Protein AF-A0A194QAW7-F1 (afdb_monomer_lite)

Organism: Papilio xuthus (NCBI:txid66420)

Secondary structure (DSSP, 8-state):
----PPP---HHHHHHTTSS--S-HHHHHHHHHHHHHHHHHHHHHHHHHHHHHHGGG-TTTSPPPTTT-TTSS-------

Foldseek 3Di:
DDDDDDDDDDPVVVVVVPPDPPPPVVVVVVVVVVVVVCVVVVVVVVVVVVCVVCVVVDCVNVPDPLVPPPPSDPDPDDDD

Structure (mmCIF, N/CA/C/O backbone):
data_AF-A0A194QAW7-F1
#
_entry.id   AF-A0A194QAW7-F1
#
loop_
_atom_site.group_PDB
_atom_site.id
_atom_site.type_symbol
_atom_site.label_atom_id
_atom_site.label_alt_id
_atom_site.label_comp_id
_atom_site.label_asym_id
_atom_site.label_entity_id
_atom_site.label_seq_id
_atom_site.pdbx_PDB_ins_code
_atom_site.Cartn_x
_atom_site.Cartn_y
_atom_site.Cartn_z
_atom_site.occupancy
_atom_site.B_iso_or_equiv
_atom_site.auth_seq_id
_atom_site.auth_comp_id
_atom_site.auth_asym_id
_atom_site.auth_atom_id
_atom_site.pdbx_PDB_model_num
ATOM 1 N N . MET A 1 1 ? 18.525 -35.830 -31.094 1.00 41.00 1 MET A N 1
ATOM 2 C CA . MET A 1 1 ? 19.156 -34.501 -30.956 1.00 41.00 1 MET A CA 1
ATOM 3 C C . MET A 1 1 ? 18.336 -33.527 -31.786 1.00 41.00 1 MET A C 1
ATOM 5 O O . MET A 1 1 ? 18.300 -33.673 -32.998 1.00 41.00 1 MET A O 1
ATOM 9 N N . GLY A 1 2 ? 17.547 -32.672 -31.132 1.00 38.53 2 GLY A N 1
ATOM 10 C CA . GLY A 1 2 ? 16.569 -31.806 -31.793 1.00 38.53 2 GLY A CA 1
ATOM 11 C C . GLY A 1 2 ? 17.225 -30.563 -32.387 1.00 38.53 2 GLY A C 1
ATOM 12 O O . GLY A 1 2 ? 17.875 -29.808 -31.671 1.00 38.53 2 GLY A O 1
ATOM 13 N N . ASN A 1 3 ? 17.043 -30.354 -33.689 1.00 44.44 3 ASN A N 1
ATOM 14 C CA . ASN A 1 3 ? 17.426 -29.121 -34.364 1.00 44.44 3 ASN A CA 1
ATOM 15 C C . ASN A 1 3 ? 16.413 -28.027 -33.998 1.00 44.44 3 ASN A C 1
ATOM 17 O O . ASN A 1 3 ? 15.261 -28.093 -34.424 1.00 44.44 3 ASN A O 1
ATOM 21 N N . LEU A 1 4 ? 16.831 -27.025 -33.218 1.00 45.06 4 LEU A N 1
ATOM 22 C CA . LEU A 1 4 ? 16.057 -25.794 -33.062 1.00 45.06 4 LEU A CA 1
ATOM 23 C C . LEU A 1 4 ? 16.070 -25.036 -34.396 1.00 45.06 4 LEU A C 1
ATOM 25 O O . LEU A 1 4 ? 17.073 -24.439 -34.790 1.00 45.06 4 LEU A O 1
ATOM 29 N N . SER A 1 5 ? 14.940 -25.066 -35.094 1.00 48.88 5 SER A N 1
ATOM 30 C CA . SER A 1 5 ? 14.647 -24.194 -36.226 1.00 48.88 5 SER A CA 1
ATOM 31 C C . SER A 1 5 ? 14.715 -22.730 -35.782 1.00 48.88 5 SER A C 1
ATOM 33 O O . SER A 1 5 ? 13.984 -22.317 -34.881 1.00 48.88 5 SER A O 1
ATOM 35 N N . LYS A 1 6 ? 15.600 -21.951 -36.413 1.00 52.28 6 LYS A N 1
ATOM 36 C CA . LYS A 1 6 ? 15.720 -20.497 -36.218 1.00 52.28 6 LYS A CA 1
ATOM 37 C C . LYS A 1 6 ? 14.364 -19.813 -36.470 1.00 52.28 6 LYS A C 1
ATOM 39 O O . LYS A 1 6 ? 13.677 -20.205 -37.415 1.00 52.28 6 LYS A O 1
ATOM 44 N N . PRO A 1 7 ? 13.982 -18.789 -35.686 1.00 46.28 7 PRO A N 1
ATOM 45 C CA . PRO A 1 7 ? 12.738 -18.071 -35.921 1.00 46.28 7 PRO A CA 1
ATOM 46 C C . PRO A 1 7 ? 12.811 -17.328 -37.260 1.00 46.28 7 PRO A C 1
ATOM 48 O O . PRO A 1 7 ? 13.755 -16.586 -37.534 1.00 46.28 7 PRO A O 1
ATOM 51 N N . MET A 1 8 ? 11.804 -17.564 -38.098 1.00 44.72 8 MET A N 1
ATOM 52 C CA . MET A 1 8 ? 11.576 -16.870 -39.359 1.00 44.72 8 MET A CA 1
ATOM 53 C C . MET A 1 8 ? 11.279 -15.395 -39.043 1.00 44.72 8 MET A C 1
ATOM 55 O O . MET A 1 8 ? 10.194 -15.065 -38.567 1.00 44.72 8 MET A O 1
ATOM 59 N N . LEU A 1 9 ? 12.254 -14.503 -39.245 1.00 48.69 9 LEU A N 1
ATOM 60 C CA . LEU A 1 9 ? 11.994 -13.064 -39.206 1.00 48.69 9 LEU A CA 1
ATOM 61 C C . LEU A 1 9 ? 11.112 -12.707 -40.410 1.00 48.69 9 LEU A C 1
ATOM 63 O O . LEU A 1 9 ? 11.516 -12.889 -41.557 1.00 48.69 9 LEU A O 1
ATOM 67 N N . TYR A 1 10 ? 9.905 -12.213 -40.143 1.00 42.56 10 TYR A N 1
ATOM 68 C CA . TYR A 1 10 ? 8.956 -11.794 -41.171 1.00 42.56 10 TYR A CA 1
ATOM 69 C C . TYR A 1 10 ? 9.552 -10.676 -42.058 1.00 42.56 10 TYR A C 1
ATOM 71 O O . TYR A 1 10 ? 10.103 -9.706 -41.527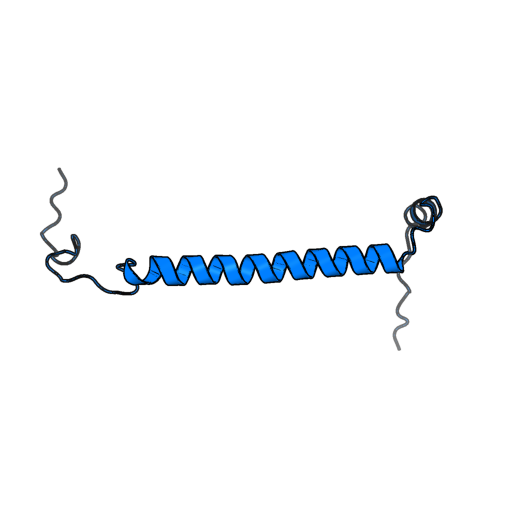 1.00 42.56 10 TYR A O 1
ATOM 79 N N . PRO A 1 11 ? 9.408 -10.754 -43.395 1.00 50.50 11 PRO A N 1
ATOM 80 C CA . PRO A 1 11 ? 10.084 -9.859 -44.345 1.00 50.50 11 PRO A CA 1
ATOM 81 C C . PRO A 1 11 ? 9.612 -8.392 -44.320 1.00 50.50 11 PRO A C 1
ATOM 83 O O . PRO A 1 11 ? 10.239 -7.541 -44.940 1.00 50.50 11 PRO A O 1
ATOM 86 N N . LEU A 1 12 ? 8.540 -8.069 -43.587 1.00 45.72 12 LEU A N 1
ATOM 87 C CA . LEU A 1 12 ? 8.063 -6.691 -43.389 1.00 45.72 12 LEU A CA 1
ATOM 88 C C . LEU A 1 12 ? 8.758 -5.953 -42.230 1.00 45.72 12 LEU A C 1
ATOM 90 O O . LEU A 1 12 ? 8.722 -4.727 -42.178 1.00 45.72 12 LEU A O 1
ATOM 94 N N . GLY A 1 13 ? 9.401 -6.674 -41.304 1.00 45.00 13 GLY A N 1
ATOM 95 C CA . GLY A 1 13 ? 10.115 -6.061 -40.175 1.00 45.00 13 GLY A CA 1
ATOM 96 C C . GLY A 1 13 ? 11.525 -5.581 -40.532 1.00 45.00 13 GLY A C 1
ATOM 97 O O . GLY A 1 13 ? 12.042 -4.650 -39.921 1.00 45.00 13 GLY A O 1
ATOM 98 N N . THR A 1 14 ? 12.149 -6.194 -41.539 1.00 51.69 14 THR A N 1
ATOM 99 C CA . THR A 1 14 ? 13.523 -5.891 -41.967 1.00 51.69 14 THR A CA 1
ATOM 100 C C . THR A 1 14 ? 13.604 -4.655 -42.857 1.00 51.69 14 THR A C 1
ATOM 102 O O . THR A 1 14 ? 14.583 -3.922 -42.790 1.00 51.69 14 THR A O 1
ATOM 105 N N . THR A 1 15 ? 12.573 -4.376 -43.653 1.00 49.06 15 THR A N 1
ATOM 106 C CA . THR A 1 15 ? 12.522 -3.206 -44.543 1.00 49.06 15 THR A CA 1
ATOM 107 C C . THR A 1 15 ? 12.224 -1.904 -43.801 1.00 49.06 15 THR A C 1
ATOM 109 O O . THR A 1 15 ? 12.815 -0.884 -44.139 1.00 49.06 15 THR A O 1
ATOM 112 N N . LEU A 1 16 ? 11.413 -1.929 -42.736 1.00 48.66 16 LEU A N 1
ATOM 113 C CA . LEU A 1 16 ? 11.148 -0.749 -41.894 1.00 48.66 16 LEU A CA 1
ATOM 114 C C . LEU A 1 16 ? 12.364 -0.308 -41.060 1.00 48.66 16 LEU A C 1
ATOM 116 O O . LEU A 1 16 ? 12.491 0.871 -40.741 1.00 48.66 16 LEU A O 1
ATOM 120 N N . PHE A 1 17 ? 13.286 -1.228 -40.759 1.00 51.03 17 PHE A N 1
ATOM 121 C CA . PHE A 1 17 ? 14.522 -0.935 -40.024 1.00 51.03 17 PHE A CA 1
ATOM 122 C C . PHE A 1 17 ? 15.596 -0.229 -40.869 1.00 51.03 17 PHE A C 1
ATOM 124 O O . PHE A 1 17 ? 16.518 0.356 -40.305 1.00 51.03 17 PHE A O 1
ATOM 131 N N . ASN A 1 18 ? 15.489 -0.281 -42.202 1.00 53.91 18 ASN A N 1
ATOM 132 C CA . ASN A 1 18 ? 16.534 0.183 -43.125 1.00 53.91 18 ASN A CA 1
ATOM 133 C C . ASN A 1 18 ? 16.312 1.608 -43.664 1.00 53.91 18 ASN A C 1
ATOM 135 O O . ASN A 1 18 ? 17.171 2.129 -44.368 1.00 53.91 18 ASN A O 1
ATOM 139 N N . THR A 1 19 ? 15.180 2.241 -43.350 1.00 55.47 19 THR A N 1
ATOM 140 C CA . THR A 1 19 ? 14.819 3.598 -43.820 1.00 55.47 19 THR A CA 1
ATOM 141 C C . THR A 1 19 ? 14.787 4.654 -42.718 1.00 55.47 19 THR A C 1
ATOM 143 O O . THR A 1 19 ? 14.503 5.817 -42.993 1.00 55.47 19 THR A O 1
ATOM 146 N N . ILE A 1 20 ? 15.086 4.280 -41.475 1.00 52.59 20 ILE A N 1
ATOM 147 C CA . ILE A 1 20 ? 15.290 5.251 -40.399 1.00 52.59 20 ILE A CA 1
ATOM 148 C C . ILE A 1 20 ? 16.739 5.732 -40.546 1.00 52.59 20 ILE A C 1
ATOM 150 O O . ILE A 1 20 ? 17.628 4.876 -40.552 1.00 52.59 20 ILE A O 1
ATOM 154 N N . PRO A 1 21 ? 17.012 7.046 -40.703 1.00 54.41 21 PRO A N 1
ATOM 155 C CA . PRO A 1 21 ? 18.385 7.533 -40.652 1.00 54.41 21 PRO A CA 1
ATOM 156 C C . PRO A 1 21 ? 19.011 6.993 -39.372 1.00 54.41 21 PRO A C 1
ATOM 158 O O . PRO A 1 21 ? 18.342 6.949 -38.341 1.00 54.41 21 PRO A O 1
ATOM 161 N N . GLU A 1 22 ? 20.253 6.535 -39.460 1.00 56.62 22 GLU A N 1
ATOM 162 C CA . GLU A 1 22 ? 21.040 5.975 -38.365 1.00 56.62 22 GLU A CA 1
ATOM 163 C C . GLU A 1 22 ? 21.316 7.050 -37.294 1.00 56.62 22 GLU A C 1
ATOM 165 O O . GLU A 1 22 ? 22.448 7.423 -37.018 1.00 56.62 22 GLU A O 1
ATOM 170 N N . VAL A 1 23 ? 20.269 7.598 -36.673 1.00 57.84 23 VAL A N 1
ATOM 171 C CA . VAL A 1 23 ? 20.347 8.077 -35.303 1.00 57.84 23 VAL A CA 1
ATOM 172 C C . VAL A 1 23 ? 20.723 6.827 -34.538 1.00 57.84 23 VAL A C 1
ATOM 174 O O . VAL A 1 23 ? 19.881 5.947 -34.349 1.00 57.84 23 VAL A O 1
ATOM 177 N N . ASP A 1 24 ? 22.026 6.735 -34.277 1.00 69.81 24 ASP A N 1
ATOM 178 C CA . ASP A 1 24 ? 22.760 5.572 -33.809 1.00 69.81 24 ASP A CA 1
ATOM 179 C C . ASP A 1 24 ? 21.854 4.679 -32.957 1.00 69.81 24 ASP A C 1
ATOM 181 O O . ASP A 1 24 ? 21.266 5.134 -31.972 1.00 69.81 24 ASP A O 1
ATOM 185 N N . LYS A 1 25 ? 21.676 3.417 -33.359 1.00 75.62 25 LYS A N 1
ATOM 186 C CA . LYS A 1 25 ? 20.813 2.463 -32.641 1.00 75.62 25 LYS A CA 1
ATOM 187 C C . LYS A 1 25 ? 21.176 2.422 -31.153 1.00 75.62 25 LYS A C 1
ATOM 189 O O . LYS A 1 25 ? 20.295 2.260 -30.312 1.00 75.62 25 LYS A O 1
ATOM 194 N N . LEU A 1 26 ? 22.450 2.663 -30.828 1.00 80.31 26 LEU A N 1
ATOM 195 C CA . LEU A 1 26 ? 22.948 2.846 -29.470 1.00 80.31 26 LEU A CA 1
ATOM 196 C C . LEU A 1 26 ? 22.300 4.039 -28.750 1.00 80.31 26 LEU A C 1
ATOM 198 O O . LEU A 1 26 ? 21.901 3.916 -27.598 1.00 80.31 26 LEU A O 1
ATOM 202 N N . THR A 1 27 ? 22.132 5.174 -29.426 1.00 83.06 27 THR A N 1
ATOM 203 C CA . THR A 1 27 ? 21.448 6.364 -28.897 1.00 83.06 27 THR A CA 1
ATOM 204 C C . THR A 1 27 ? 19.975 6.077 -28.610 1.00 83.06 27 THR A C 1
ATOM 206 O O . THR A 1 27 ? 19.472 6.462 -27.555 1.00 83.06 27 THR A O 1
ATOM 209 N N . GLN A 1 28 ? 19.288 5.344 -29.491 1.00 82.19 28 GLN A N 1
ATOM 210 C CA . GLN A 1 28 ? 17.901 4.931 -29.247 1.00 82.19 28 GLN A CA 1
ATOM 211 C C . GLN A 1 28 ? 17.793 3.953 -28.069 1.00 82.19 28 GLN A C 1
ATOM 213 O O . GLN A 1 28 ? 16.946 4.137 -27.194 1.00 82.19 28 GLN A O 1
ATOM 218 N N . CYS A 1 29 ? 18.676 2.952 -27.997 1.00 83.69 29 CYS A N 1
ATOM 219 C CA . CYS A 1 29 ? 18.737 2.025 -26.867 1.00 83.69 29 CYS A CA 1
ATOM 220 C C . CYS A 1 29 ? 19.012 2.756 -25.547 1.00 83.69 29 CYS A C 1
ATOM 222 O O . CYS A 1 29 ? 18.307 2.521 -24.567 1.00 83.69 29 CYS A O 1
ATOM 224 N N . ASN A 1 30 ? 19.972 3.682 -25.527 1.00 87.12 30 ASN A N 1
ATOM 225 C CA . ASN A 1 30 ? 20.313 4.462 -24.339 1.00 87.12 30 ASN A CA 1
ATOM 226 C C . ASN A 1 30 ? 19.149 5.352 -23.893 1.00 87.12 30 ASN A C 1
ATOM 228 O O . ASN A 1 30 ? 18.831 5.387 -22.708 1.00 87.12 30 ASN A O 1
ATOM 232 N N . TYR A 1 31 ? 18.460 6.010 -24.827 1.00 86.38 31 TYR A N 1
ATOM 233 C CA . TYR A 1 31 ? 17.273 6.808 -24.520 1.00 86.38 31 TYR A CA 1
ATOM 234 C C . TYR A 1 31 ? 16.169 5.968 -23.864 1.00 86.38 31 TYR A C 1
ATOM 236 O O . TYR A 1 31 ? 15.646 6.336 -22.811 1.00 86.38 31 TYR A O 1
ATOM 244 N N . LEU A 1 32 ? 15.850 4.806 -24.441 1.00 87.12 32 LEU A N 1
ATOM 245 C CA . LEU A 1 32 ? 14.843 3.897 -23.887 1.00 87.12 32 LEU A CA 1
ATOM 246 C C . LEU A 1 32 ? 15.254 3.359 -22.507 1.00 87.12 32 LEU A C 1
ATOM 248 O O . LEU A 1 32 ? 14.414 3.276 -21.610 1.00 87.12 32 LEU A O 1
ATOM 252 N N . GLN A 1 33 ? 16.541 3.056 -22.311 1.00 87.00 33 GLN A N 1
ATOM 253 C CA . GLN A 1 33 ? 17.097 2.640 -21.021 1.00 87.00 33 GLN A CA 1
ATOM 254 C C . GLN A 1 33 ? 16.918 3.738 -19.962 1.00 87.00 33 GLN A C 1
ATOM 256 O O . GLN A 1 33 ? 16.457 3.461 -18.853 1.00 87.00 33 GLN A O 1
ATOM 261 N N . THR A 1 34 ? 17.236 4.990 -20.305 1.00 84.75 34 THR A N 1
ATOM 262 C CA . THR A 1 34 ? 17.069 6.148 -19.418 1.00 84.75 34 THR A CA 1
ATOM 263 C C . THR A 1 34 ? 15.602 6.385 -19.075 1.00 84.75 34 THR A C 1
ATOM 265 O O . THR A 1 34 ? 15.283 6.577 -17.903 1.00 84.75 34 THR A O 1
ATOM 268 N N . LEU A 1 35 ? 14.691 6.316 -20.051 1.00 84.56 35 LEU A N 1
ATOM 269 C CA . LEU A 1 35 ? 13.254 6.454 -19.802 1.00 84.56 35 LEU A CA 1
ATOM 270 C C . LEU A 1 35 ? 12.721 5.370 -18.860 1.00 84.56 35 LEU A C 1
ATOM 272 O O . LEU A 1 35 ? 11.947 5.673 -17.951 1.00 84.56 35 LEU A O 1
ATOM 276 N N . LEU A 1 36 ? 13.135 4.116 -19.057 1.00 87.81 36 LEU A N 1
ATOM 277 C CA . LEU A 1 36 ? 12.732 3.006 -18.194 1.00 87.81 36 LEU A CA 1
ATOM 278 C C . LEU A 1 36 ? 13.248 3.201 -16.765 1.00 87.81 36 LEU A C 1
ATOM 280 O O . LEU A 1 36 ? 12.496 3.021 -15.807 1.00 87.81 36 LEU A O 1
ATOM 284 N N . HIS A 1 37 ? 14.511 3.607 -16.625 1.00 83.44 37 HIS A N 1
ATOM 285 C CA . HIS A 1 37 ? 15.116 3.877 -15.326 1.00 83.44 37 HIS A CA 1
ATOM 286 C C . HIS A 1 37 ? 14.399 5.020 -14.599 1.00 83.44 37 HIS A C 1
ATOM 288 O O . HIS A 1 37 ? 13.989 4.848 -13.454 1.00 83.44 37 HIS A O 1
ATOM 294 N N . LEU A 1 38 ? 14.159 6.144 -15.283 1.00 82.06 38 LEU A N 1
ATOM 295 C CA . LEU A 1 38 ? 13.403 7.274 -14.738 1.00 82.06 38 LEU A CA 1
ATOM 296 C C . LEU A 1 38 ? 12.001 6.851 -14.298 1.00 82.06 38 LEU A C 1
ATOM 298 O O . LEU A 1 38 ? 11.588 7.172 -13.189 1.00 82.06 38 LEU A O 1
ATOM 302 N N . LYS A 1 39 ? 11.283 6.081 -15.123 1.00 83.94 39 LYS A N 1
ATOM 303 C CA . LYS A 1 39 ? 9.934 5.606 -14.794 1.00 83.94 39 LYS A CA 1
ATOM 304 C C . LYS A 1 39 ? 9.920 4.737 -13.536 1.00 83.94 39 LYS A C 1
ATOM 306 O O . LYS A 1 39 ? 9.063 4.930 -12.678 1.00 83.94 39 LYS A O 1
ATOM 311 N N . HIS A 1 40 ? 10.858 3.798 -13.411 1.00 77.19 40 HIS A N 1
ATOM 312 C CA . HIS A 1 40 ? 10.945 2.947 -12.225 1.00 77.19 40 HIS A CA 1
ATOM 313 C C . HIS A 1 40 ? 11.307 3.743 -10.975 1.00 77.19 40 HIS A C 1
ATOM 315 O O . HIS A 1 40 ? 10.599 3.630 -9.974 1.00 77.19 40 HIS A O 1
ATOM 321 N N . VAL A 1 41 ? 12.350 4.577 -11.046 1.00 75.94 41 VAL A N 1
ATOM 322 C CA . VAL A 1 41 ? 12.814 5.376 -9.905 1.00 75.94 41 VAL A CA 1
ATOM 323 C C . VAL A 1 41 ? 11.693 6.284 -9.413 1.00 75.94 41 VAL A C 1
ATOM 325 O O . VAL A 1 41 ? 11.296 6.148 -8.259 1.00 75.94 41 VAL A O 1
ATOM 328 N N . LEU A 1 42 ? 11.105 7.089 -10.304 1.00 76.25 42 LEU A N 1
ATOM 329 C CA . LEU A 1 42 ? 10.023 8.015 -9.961 1.00 76.25 42 LEU A CA 1
ATOM 330 C C . LEU A 1 42 ? 8.807 7.288 -9.381 1.00 76.25 42 LEU A C 1
ATOM 332 O O . LEU A 1 42 ? 8.249 7.736 -8.388 1.00 76.25 42 LEU A O 1
ATOM 336 N N . SER A 1 43 ? 8.406 6.145 -9.951 1.00 84.00 43 SER A N 1
ATOM 337 C CA . SER A 1 43 ? 7.255 5.402 -9.421 1.00 84.00 43 SER A CA 1
ATOM 338 C C . SER A 1 43 ? 7.503 4.864 -8.010 1.00 84.00 43 SER A C 1
ATOM 340 O O . SER A 1 43 ? 6.615 4.917 -7.169 1.00 84.00 43 SER A O 1
ATOM 342 N N . SER A 1 44 ? 8.712 4.373 -7.726 1.00 81.44 44 SER A N 1
ATOM 343 C CA . SER A 1 44 ? 9.022 3.756 -6.436 1.00 81.44 44 SER A CA 1
ATOM 344 C C . SER A 1 44 ? 9.191 4.777 -5.312 1.00 81.44 44 SER A C 1
ATOM 346 O O . SER A 1 44 ? 8.749 4.518 -4.194 1.00 81.44 44 SER A O 1
ATOM 348 N N . THR A 1 45 ? 9.790 5.935 -5.602 1.00 87.56 45 THR A N 1
ATOM 349 C CA . THR A 1 45 ? 9.960 7.014 -4.624 1.00 87.56 45 THR A CA 1
ATOM 350 C C . THR A 1 45 ? 8.633 7.695 -4.330 1.00 87.56 45 THR A C 1
ATOM 352 O O . THR A 1 45 ? 8.266 7.789 -3.166 1.00 87.56 45 THR A O 1
ATOM 355 N N . LEU A 1 46 ? 7.855 8.047 -5.360 1.00 90.44 46 LEU A N 1
ATOM 356 C CA . LEU A 1 46 ? 6.557 8.706 -5.172 1.00 90.44 46 LEU A CA 1
ATOM 357 C C . LEU A 1 46 ? 5.569 7.826 -4.401 1.00 90.44 46 LEU A C 1
ATOM 359 O O . LEU A 1 46 ? 4.863 8.307 -3.520 1.00 90.44 46 LEU A O 1
ATOM 363 N N . MET A 1 47 ? 5.531 6.525 -4.704 1.00 91.44 47 MET A N 1
ATOM 364 C CA . MET A 1 47 ? 4.667 5.594 -3.974 1.00 91.44 47 MET A CA 1
ATOM 365 C C . MET A 1 47 ? 5.110 5.442 -2.517 1.00 91.44 47 MET A C 1
ATOM 367 O O . MET A 1 47 ? 4.260 5.335 -1.638 1.00 91.44 47 MET A O 1
ATOM 371 N N . ARG A 1 48 ? 6.422 5.443 -2.247 1.00 92.44 48 ARG A N 1
ATOM 372 C CA . ARG A 1 48 ? 6.948 5.374 -0.880 1.00 92.44 48 ARG A CA 1
ATOM 373 C C . ARG A 1 48 ? 6.589 6.621 -0.078 1.00 92.44 48 ARG A C 1
ATOM 375 O O . ARG A 1 48 ? 6.036 6.482 1.004 1.00 92.44 48 ARG A O 1
ATOM 382 N N . GLU A 1 49 ? 6.866 7.801 -0.622 1.00 94.19 49 GLU A N 1
ATOM 383 C CA . GLU A 1 49 ? 6.583 9.086 0.028 1.00 94.19 49 GLU A CA 1
ATOM 384 C C . GLU A 1 49 ? 5.093 9.2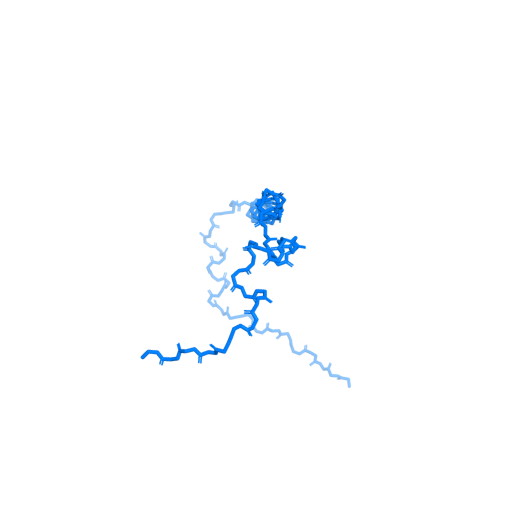13 0.360 1.00 94.19 49 GLU A C 1
ATOM 386 O O . GLU A 1 49 ? 4.732 9.498 1.499 1.00 94.19 49 GLU A O 1
ATOM 391 N N . TYR A 1 50 ? 4.218 8.882 -0.595 1.00 93.31 50 TYR A N 1
ATOM 392 C CA . TYR A 1 50 ? 2.775 8.900 -0.368 1.00 93.31 50 TYR A CA 1
ATOM 393 C C . TYR A 1 50 ? 2.349 7.969 0.775 1.00 93.31 50 TYR A C 1
ATOM 395 O O . TYR A 1 50 ? 1.527 8.348 1.610 1.00 93.31 50 TYR A O 1
ATOM 403 N N . VAL A 1 51 ? 2.896 6.751 0.832 1.00 93.19 51 VAL A N 1
ATOM 404 C CA . VAL A 1 51 ? 2.577 5.809 1.913 1.00 93.19 51 VAL A CA 1
ATOM 405 C C . VAL A 1 51 ? 3.070 6.340 3.258 1.00 93.19 51 VAL A C 1
ATOM 407 O O . VAL A 1 51 ? 2.292 6.355 4.204 1.00 93.19 51 VAL A O 1
ATOM 410 N N . GLU A 1 52 ? 4.307 6.830 3.352 1.00 93.94 52 GLU A N 1
ATOM 411 C CA . GLU A 1 52 ? 4.884 7.356 4.602 1.00 93.94 52 GLU A CA 1
ATOM 412 C C . GLU A 1 52 ? 4.119 8.575 5.153 1.00 93.94 52 GLU A C 1
ATOM 414 O O . GLU A 1 52 ? 3.995 8.747 6.369 1.00 93.94 52 GLU A O 1
ATOM 419 N N . GLU A 1 53 ? 3.572 9.419 4.276 1.00 94.31 53 GLU A N 1
ATOM 420 C CA . GLU A 1 53 ? 2.751 10.567 4.672 1.00 94.31 53 GLU A CA 1
ATOM 421 C C . GLU A 1 53 ? 1.370 10.161 5.201 1.00 94.31 53 GLU A C 1
ATOM 423 O O . GLU A 1 53 ? 0.849 10.793 6.125 1.00 94.31 53 GLU A O 1
ATOM 428 N N . ASN A 1 54 ? 0.770 9.114 4.631 1.00 94.31 54 ASN A N 1
ATOM 429 C CA . ASN A 1 54 ? -0.618 8.738 4.905 1.00 94.31 54 ASN A CA 1
ATOM 430 C C . ASN A 1 54 ? -0.760 7.598 5.926 1.00 94.31 54 ASN A C 1
ATOM 432 O O . ASN A 1 54 ? -1.804 7.506 6.569 1.00 94.31 54 ASN A O 1
ATOM 436 N N . GLU A 1 55 ? 0.280 6.785 6.134 1.00 94.56 55 GLU A N 1
ATOM 437 C CA . GLU A 1 55 ? 0.292 5.637 7.056 1.00 94.56 55 GLU A CA 1
ATOM 438 C C . GLU A 1 55 ? -0.163 6.023 8.468 1.00 94.56 55 GLU A C 1
ATOM 440 O O . GLU A 1 55 ? -1.023 5.362 9.042 1.00 94.56 55 GLU A O 1
ATOM 445 N N . LYS A 1 56 ? 0.317 7.159 8.987 1.00 90.31 56 LYS A N 1
ATOM 446 C CA . LYS A 1 56 ? -0.010 7.653 10.339 1.00 90.31 56 LYS A CA 1
ATOM 447 C C . LYS A 1 56 ? -1.506 7.870 10.572 1.00 90.31 56 LYS A C 1
ATOM 449 O O . LYS A 1 56 ? -1.956 7.842 11.715 1.00 90.31 56 LYS A O 1
ATOM 454 N N . ASN A 1 57 ? -2.256 8.118 9.500 1.00 89.38 57 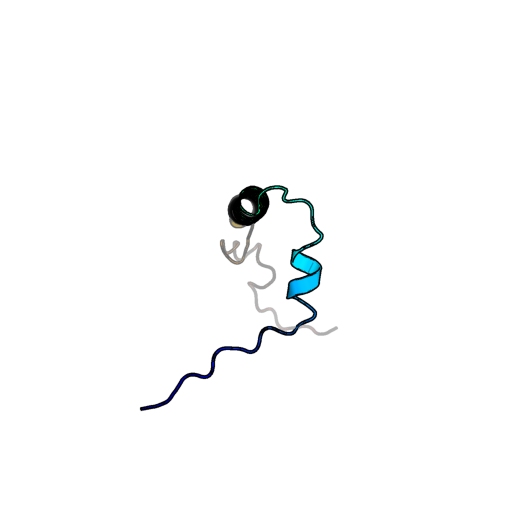ASN A N 1
ATOM 455 C CA . ASN A 1 57 ? -3.694 8.364 9.532 1.00 89.38 57 ASN A CA 1
ATOM 456 C C . ASN A 1 57 ? -4.509 7.138 9.102 1.00 89.38 57 ASN A C 1
ATOM 458 O O . ASN A 1 57 ? -5.736 7.221 9.070 1.00 89.38 57 ASN A O 1
ATOM 462 N N . ASP A 1 58 ? -3.862 6.024 8.751 1.00 92.50 58 ASP A N 1
ATOM 463 C CA . ASP A 1 58 ? -4.536 4.804 8.327 1.00 92.50 58 ASP A CA 1
ATOM 464 C C . ASP A 1 58 ? -5.061 4.040 9.561 1.00 92.50 58 ASP A C 1
ATOM 466 O O . ASP A 1 58 ? -4.271 3.494 10.337 1.00 92.50 58 ASP A O 1
ATOM 470 N N . PRO A 1 59 ? -6.391 3.956 9.761 1.00 89.12 59 PRO A N 1
ATOM 471 C CA . PRO A 1 59 ? -6.979 3.296 10.923 1.00 89.12 59 PRO A CA 1
ATOM 472 C C . PRO A 1 59 ? -6.835 1.764 10.900 1.00 89.12 59 PRO A C 1
ATOM 474 O O . PRO A 1 59 ? -7.124 1.108 11.903 1.00 89.12 59 PRO A O 1
ATOM 477 N N . LEU A 1 60 ? -6.443 1.170 9.768 1.00 90.06 60 LEU A N 1
ATOM 478 C CA . LEU A 1 60 ? -6.176 -0.264 9.636 1.00 90.06 60 LEU A CA 1
ATOM 479 C C . LEU A 1 60 ? -4.731 -0.607 9.997 1.00 90.06 60 LEU A C 1
ATOM 481 O O . LEU A 1 60 ? -4.480 -1.708 10.486 1.00 90.06 60 LEU A O 1
ATOM 485 N N . ILE A 1 61 ? -3.801 0.324 9.785 1.00 91.69 61 ILE A N 1
ATOM 486 C CA . ILE A 1 61 ? -2.406 0.189 10.221 1.00 91.69 61 ILE A CA 1
ATOM 487 C C . ILE A 1 61 ? -2.283 0.598 11.693 1.00 91.69 61 ILE A C 1
ATOM 489 O O . ILE A 1 61 ? -1.721 -0.139 12.507 1.00 91.69 61 ILE A O 1
ATOM 493 N N . HIS A 1 62 ? -2.872 1.735 12.061 1.00 89.31 62 HIS A N 1
ATOM 494 C CA . HIS A 1 62 ? -2.926 2.236 13.427 1.00 89.31 62 HIS A CA 1
ATOM 495 C C . HIS A 1 62 ? -4.359 2.196 13.940 1.00 89.31 62 HIS A C 1
ATOM 497 O O . HIS A 1 62 ? -5.137 3.132 13.759 1.00 89.31 62 HIS A O 1
ATOM 503 N N . ALA A 1 63 ? -4.697 1.090 14.604 1.00 87.81 63 ALA A N 1
ATOM 504 C CA . ALA A 1 63 ? -6.029 0.877 15.149 1.00 87.81 63 ALA A CA 1
ATOM 505 C C . ALA A 1 63 ? -6.467 2.073 16.021 1.00 87.81 63 ALA A C 1
ATOM 507 O O . ALA A 1 63 ? -5.816 2.363 17.031 1.00 87.81 63 ALA A O 1
ATOM 508 N N . PRO A 1 64 ? -7.569 2.760 15.671 1.00 86.12 64 PRO A N 1
ATOM 509 C CA . PRO A 1 64 ? -8.066 3.872 16.462 1.00 86.12 64 PRO A CA 1
ATOM 510 C C . PRO A 1 64 ? -8.669 3.367 17.775 1.00 86.12 64 PRO A C 1
ATOM 512 O O . PRO A 1 64 ? -9.126 2.224 17.884 1.00 86.12 64 PRO A O 1
ATOM 515 N N . ASP A 1 65 ? 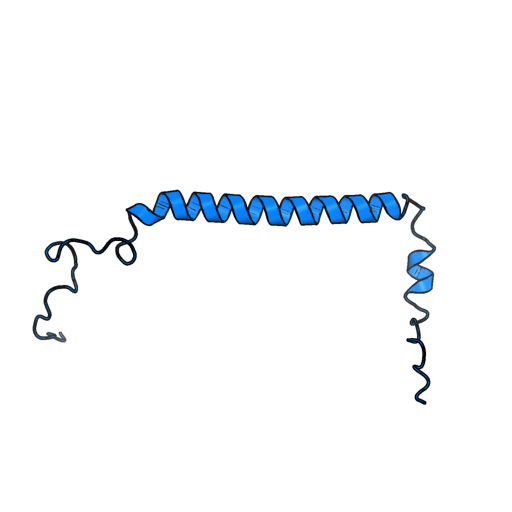-8.727 4.248 18.774 1.00 87.25 65 ASP A N 1
ATOM 516 C CA . ASP A 1 65 ? -9.387 3.951 20.044 1.00 87.25 65 ASP A CA 1
ATOM 517 C C . ASP A 1 65 ? -10.825 3.461 19.837 1.00 87.25 65 ASP A C 1
ATOM 519 O O . ASP A 1 65 ? -11.552 3.944 18.966 1.00 87.25 65 ASP A O 1
ATOM 523 N N . LYS A 1 66 ? -11.291 2.560 20.713 1.00 82.50 66 LYS A N 1
ATOM 524 C CA . LYS A 1 66 ? -12.651 1.985 20.642 1.00 82.50 66 LYS A CA 1
ATOM 525 C C . LYS A 1 66 ? -13.761 3.039 20.557 1.00 82.50 66 LYS A C 1
ATOM 527 O O . LYS A 1 66 ? -14.785 2.782 19.948 1.00 82.50 66 LYS A O 1
ATOM 532 N N . LYS A 1 67 ? -13.561 4.217 21.155 1.00 82.31 67 LYS A N 1
ATOM 533 C CA . LYS A 1 67 ? -14.531 5.325 21.131 1.00 82.31 67 LYS A CA 1
ATOM 534 C C . LYS A 1 67 ? -14.623 6.022 19.768 1.00 82.31 67 LYS A C 1
ATOM 536 O O . LYS A 1 67 ? -15.660 6.590 19.454 1.00 82.31 67 LYS A O 1
ATOM 541 N N . ASN A 1 68 ? -13.546 5.974 18.987 1.00 80.69 68 ASN A N 1
ATOM 542 C CA . ASN A 1 68 ? -13.426 6.628 17.683 1.00 80.69 68 ASN A CA 1
ATOM 543 C C . ASN A 1 68 ? -13.655 5.648 16.526 1.00 80.69 68 ASN A C 1
ATOM 545 O O . ASN A 1 68 ? -13.803 6.067 15.383 1.00 80.69 68 ASN A O 1
ATOM 549 N N . ASN A 1 69 ? -13.684 4.346 16.814 1.00 84.75 69 ASN A N 1
ATOM 550 C CA . ASN A 1 69 ? -14.033 3.314 15.855 1.00 84.75 69 ASN A CA 1
ATOM 551 C C . ASN A 1 69 ? -15.562 3.103 15.848 1.00 84.75 69 ASN A C 1
ATOM 553 O O . ASN A 1 69 ? -16.088 2.488 16.780 1.00 84.75 69 ASN A O 1
ATOM 557 N N . PRO A 1 70 ? -16.284 3.531 14.795 1.00 82.50 70 PRO A N 1
ATOM 558 C CA . PRO A 1 70 ? -17.740 3.389 14.723 1.00 82.50 70 PRO A CA 1
ATOM 559 C C . PRO A 1 70 ? -18.203 1.924 14.662 1.00 82.50 70 PRO A C 1
ATOM 561 O O . PRO A 1 70 ? -19.383 1.644 14.855 1.00 82.50 70 PRO A O 1
ATOM 564 N N . TRP A 1 71 ? -17.283 0.983 14.435 1.00 82.31 71 TRP A N 1
ATOM 565 C CA . TRP A 1 71 ? -17.542 -0.456 14.414 1.00 82.31 71 TRP A CA 1
ATOM 566 C C . TRP A 1 71 ? -17.083 -1.185 15.689 1.00 82.31 71 TRP A C 1
ATOM 568 O O . TRP A 1 71 ? -17.169 -2.413 15.744 1.00 82.31 71 TRP A O 1
ATOM 578 N N . ALA A 1 72 ? -16.581 -0.481 16.714 1.00 82.00 72 ALA A N 1
ATOM 579 C CA . ALA A 1 72 ? -16.081 -1.119 17.937 1.00 82.00 72 ALA A CA 1
ATOM 580 C C . ALA A 1 72 ? -17.187 -1.747 18.792 1.00 82.00 72 ALA A C 1
ATOM 582 O O . ALA A 1 72 ? -16.976 -2.810 19.382 1.00 82.00 72 ALA A O 1
ATOM 583 N N . GLU A 1 73 ? -18.359 -1.117 18.866 1.00 77.00 73 GLU A N 1
ATOM 584 C CA . GLU A 1 73 ? -19.507 -1.693 19.558 1.00 77.00 73 GLU A CA 1
ATOM 585 C C . GLU A 1 73 ? -20.408 -2.431 18.569 1.00 77.00 73 GLU A C 1
ATOM 587 O O . GLU A 1 73 ? -21.015 -1.846 17.674 1.00 77.00 73 GLU A O 1
ATOM 592 N N . LYS A 1 74 ? -20.553 -3.745 18.771 1.00 67.38 74 LYS A N 1
ATOM 593 C CA . LYS A 1 74 ? -21.629 -4.529 18.156 1.00 67.38 74 LYS A CA 1
ATOM 594 C C . LYS A 1 74 ? -22.945 -4.207 18.867 1.00 67.38 74 LYS A C 1
ATOM 596 O O . LYS A 1 74 ? -23.452 -5.008 19.650 1.00 67.38 74 LYS A O 1
ATOM 601 N N . GLY A 1 75 ? -23.492 -3.022 18.613 1.00 68.94 75 GLY A N 1
ATOM 602 C CA . GLY A 1 75 ? -24.903 -2.758 18.871 1.00 68.94 75 GLY A CA 1
ATOM 603 C C . GLY A 1 75 ? -25.762 -3.718 18.042 1.00 68.94 75 GLY A C 1
ATOM 604 O O . GLY A 1 75 ? -25.365 -4.135 16.951 1.00 68.94 75 GLY A O 1
ATOM 605 N N . LYS A 1 76 ? -26.933 -4.110 18.558 1.00 63.09 76 LYS A N 1
ATOM 606 C CA . LYS A 1 76 ? -27.896 -4.907 17.783 1.00 63.09 76 LYS A CA 1
ATOM 607 C C . LYS A 1 76 ? -28.201 -4.141 16.492 1.00 63.09 76 LYS A C 1
ATOM 609 O O . LYS A 1 76 ? -28.613 -2.990 16.566 1.00 63.09 76 LYS A O 1
ATOM 614 N N . CYS A 1 77 ? -27.960 -4.759 15.337 1.00 63.44 77 CYS A N 1
ATOM 615 C CA . CYS A 1 77 ? -28.291 -4.179 14.039 1.00 63.44 77 CYS A CA 1
ATOM 616 C C . CYS A 1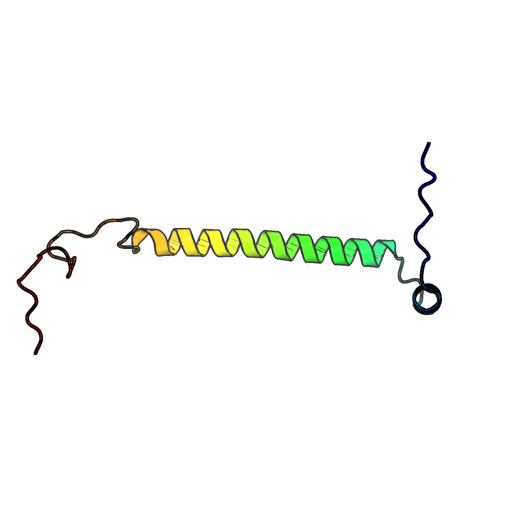 77 ? -29.777 -3.778 14.036 1.00 63.44 77 CYS A C 1
ATOM 618 O O . CYS A 1 77 ? -30.639 -4.645 14.181 1.00 63.44 77 CYS A O 1
ATOM 620 N N . ILE A 1 78 ? -30.067 -2.477 13.929 1.00 64.94 7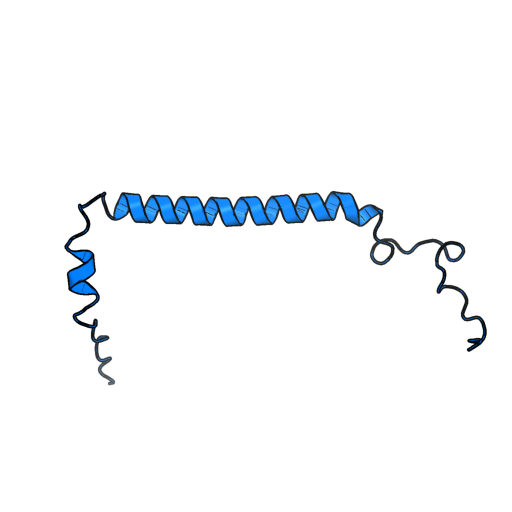8 ILE A N 1
ATOM 621 C CA . ILE A 1 78 ? -31.420 -1.971 13.690 1.00 64.94 78 ILE A CA 1
ATOM 622 C C . ILE A 1 78 ? -31.486 -1.655 12.201 1.00 64.94 78 ILE A C 1
ATOM 624 O O . ILE A 1 78 ? -30.879 -0.692 11.736 1.00 64.94 78 ILE A O 1
ATOM 628 N N . ILE A 1 79 ? -32.171 -2.513 11.455 1.00 68.62 79 ILE A N 1
ATOM 629 C CA . ILE A 1 79 ? -32.552 -2.242 10.072 1.00 68.62 79 ILE A CA 1
ATOM 630 C C . ILE A 1 79 ? -33.804 -1.361 10.163 1.00 68.62 79 ILE A C 1
ATOM 632 O O . ILE A 1 79 ? -34.794 -1.796 10.752 1.00 68.62 79 ILE A O 1
ATOM 636 N N . MET A 1 80 ? -33.711 -0.118 9.678 1.00 54.09 80 MET A N 1
ATOM 637 C CA . MET A 1 80 ? -34.866 0.771 9.476 1.00 54.09 80 MET A CA 1
ATOM 638 C C . MET A 1 80 ? -35.611 0.388 8.203 1.00 54.09 80 MET A C 1
ATOM 640 O O . MET A 1 80 ? -34.920 0.087 7.203 1.00 54.09 80 MET A O 1
#

Radius of gyration: 28.61 Å; chains: 1; bounding box: 58×45×66 Å

pLDDT: mean 73.33, std 17.48, range [38.53, 94.56]

InterPro domains:
  IPR015898 G-protein, gamma subunit-like domain [PF00631] (47-80)
  IPR015898 G-protein, gamma subunit-like domain [PS50058] (47-80)
  IPR015898 G-protein, gamma subunit-like domain [SM00224] (23-80)
  IPR015898 G-protein, gamma subunit-like domain [SM01224] (19-80)
  IPR036284 G-protein gamma-like domain superfamily [G3DSA:4.10.260.10] (22-79)
  IPR036284 G-protein gamma-like domain superfamily [SSF48670] (43-77)
  IPR039227 Guanine nucleotide-binding protein G(I)/G(S)/G(O) subunit gamma-13 [PTHR15936] (43-80)

Sequence (80 aa):
MGNLSKPMLYPLGTTLFNTIPEVDKLTQCNYLQTLLHLKHVLSSTLMREYVEENEKNDPLIHAPDKKNNPWAEKGKCIIM